Protein AF-X1PR83-F1 (afdb_monomer_lite)

Structure (mmCIF, N/CA/C/O backbone):
data_AF-X1PR83-F1
#
_entry.id   AF-X1PR83-F1
#
loop_
_atom_site.group_PDB
_atom_site.id
_atom_site.type_symbol
_atom_site.label_atom_id
_atom_site.label_alt_id
_atom_site.label_comp_id
_atom_site.label_asym_id
_atom_site.label_entity_id
_atom_site.label_seq_id
_atom_site.pdbx_PDB_ins_code
_atom_site.Cartn_x
_atom_site.Cartn_y
_atom_site.Cartn_z
_atom_site.occupancy
_atom_site.B_iso_or_equiv
_atom_site.auth_seq_id
_atom_site.auth_comp_id
_atom_site.auth_asym_id
_atom_site.auth_atom_id
_atom_site.pdbx_PDB_model_num
ATOM 1 N N . MET A 1 1 ? 74.166 50.723 19.588 1.00 38.19 1 MET A N 1
ATOM 2 C CA . MET A 1 1 ? 74.942 50.278 18.411 1.00 38.19 1 MET A CA 1
ATOM 3 C C . MET A 1 1 ? 74.673 48.787 18.227 1.00 38.19 1 MET A C 1
ATOM 5 O O . MET A 1 1 ? 74.973 48.036 19.139 1.00 38.19 1 MET A O 1
ATOM 9 N N . TRP A 1 2 ? 73.973 48.438 17.141 1.00 35.16 2 TRP A N 1
ATOM 10 C CA . TRP A 1 2 ? 73.648 47.111 16.575 1.00 35.16 2 TRP A CA 1
ATOM 11 C C . TRP A 1 2 ? 73.441 45.910 17.521 1.00 35.16 2 TRP A C 1
ATOM 13 O O . TRP A 1 2 ? 74.385 45.381 18.101 1.00 35.16 2 TRP A O 1
ATOM 23 N N . ARG A 1 3 ? 72.210 45.377 17.553 1.00 30.28 3 ARG A N 1
ATOM 24 C CA . ARG A 1 3 ? 71.947 43.978 17.928 1.00 30.28 3 ARG A CA 1
ATOM 25 C C . ARG A 1 3 ? 71.185 43.275 16.809 1.00 30.28 3 ARG A C 1
ATOM 27 O O . ARG A 1 3 ? 70.202 43.792 16.293 1.00 30.28 3 ARG A O 1
ATOM 34 N N . ARG A 1 4 ? 71.694 42.098 16.458 1.00 44.19 4 ARG A N 1
ATOM 35 C CA . ARG A 1 4 ? 71.172 41.116 15.506 1.00 44.19 4 ARG A CA 1
ATOM 36 C C . ARG A 1 4 ? 70.627 39.961 16.348 1.00 44.19 4 ARG A C 1
ATOM 38 O O . ARG A 1 4 ? 71.404 39.432 17.135 1.00 44.19 4 ARG A O 1
ATOM 45 N N . VAL A 1 5 ? 69.359 39.578 16.197 1.00 35.22 5 VAL A N 1
ATOM 46 C CA . VAL A 1 5 ? 68.797 38.288 16.660 1.00 35.22 5 VAL A CA 1
ATOM 47 C C . VAL A 1 5 ? 67.640 37.911 15.709 1.00 35.22 5 VAL A C 1
ATOM 49 O O . VAL A 1 5 ? 66.938 38.823 15.269 1.00 35.22 5 VAL A O 1
ATOM 52 N N . PRO A 1 6 ? 67.479 36.628 15.322 1.00 53.34 6 PRO A N 1
ATOM 53 C CA . PRO A 1 6 ? 66.611 36.194 14.226 1.00 53.34 6 PRO A CA 1
ATOM 54 C C . PRO A 1 6 ? 65.204 35.816 14.705 1.00 53.34 6 PRO A C 1
ATOM 56 O O . PRO A 1 6 ? 65.017 35.516 15.881 1.00 53.34 6 PRO A O 1
ATOM 59 N N . LEU A 1 7 ? 64.239 35.741 13.783 1.00 33.53 7 LEU A N 1
ATOM 60 C CA . LEU A 1 7 ? 62.962 35.068 14.020 1.00 33.53 7 LEU A CA 1
ATOM 61 C C . LEU A 1 7 ? 62.551 34.247 12.794 1.00 33.53 7 LEU A C 1
ATOM 63 O O . LEU A 1 7 ? 62.307 34.778 11.714 1.00 33.53 7 LEU A O 1
ATOM 67 N N . ILE A 1 8 ? 62.498 32.934 13.010 1.00 43.03 8 ILE A N 1
ATOM 68 C CA . ILE A 1 8 ? 61.664 31.996 12.265 1.00 43.03 8 ILE A CA 1
ATOM 69 C C . ILE A 1 8 ? 60.227 32.271 12.708 1.00 43.03 8 ILE A C 1
ATOM 71 O O . ILE A 1 8 ? 59.954 32.265 13.908 1.00 43.03 8 ILE A O 1
ATOM 75 N N . VAL A 1 9 ? 59.320 32.482 11.758 1.00 37.31 9 VAL A N 1
ATOM 76 C CA . VAL A 1 9 ? 57.875 32.462 12.004 1.00 37.31 9 VAL A CA 1
ATOM 77 C C . VAL A 1 9 ? 57.249 31.553 10.956 1.00 37.31 9 VAL A C 1
ATOM 79 O O . VAL A 1 9 ? 57.391 31.782 9.758 1.00 37.31 9 VAL A O 1
ATOM 82 N N . ASN A 1 10 ? 56.602 30.497 11.441 1.00 37.69 10 ASN A N 1
ATOM 83 C CA . ASN A 1 10 ? 55.656 29.681 10.696 1.00 37.69 10 ASN A CA 1
ATOM 84 C C . ASN A 1 10 ? 54.234 30.122 11.055 1.00 37.69 10 ASN A C 1
ATOM 86 O O . ASN A 1 10 ? 53.996 30.540 12.186 1.00 37.69 10 ASN A O 1
ATOM 90 N N . HIS A 1 11 ? 53.333 29.846 10.110 1.00 39.94 11 HIS A N 1
ATOM 91 C CA . HIS A 1 11 ? 51.869 29.907 10.161 1.00 39.94 11 HIS A CA 1
ATOM 92 C C . HIS A 1 11 ? 51.226 31.282 9.996 1.00 39.94 11 HIS A C 1
ATOM 94 O O . HIS A 1 11 ? 51.176 32.068 10.930 1.00 39.94 11 HIS A O 1
ATOM 100 N N . ASP A 1 12 ? 50.602 31.462 8.829 1.00 30.06 12 ASP A N 1
ATOM 101 C CA . ASP A 1 12 ? 49.308 32.126 8.750 1.00 30.06 12 ASP A CA 1
ATOM 102 C C . ASP A 1 12 ? 48.375 31.374 7.796 1.00 30.06 12 ASP A C 1
ATOM 104 O O . ASP A 1 12 ? 48.725 30.980 6.681 1.00 30.06 12 ASP A O 1
ATOM 108 N N . ILE A 1 13 ? 47.178 31.160 8.325 1.00 44.06 13 ILE A N 1
ATOM 109 C CA . ILE A 1 13 ? 45.959 30.679 7.693 1.00 44.06 13 ILE A CA 1
ATOM 110 C C . ILE A 1 13 ? 45.482 31.768 6.729 1.00 44.06 13 ILE A C 1
ATOM 112 O O . ILE A 1 13 ? 45.345 32.915 7.148 1.00 44.06 13 ILE A O 1
ATOM 116 N N . ASN A 1 14 ? 45.132 31.438 5.481 1.00 32.72 14 ASN A N 1
ATOM 117 C CA . ASN A 1 14 ? 44.102 32.234 4.818 1.00 32.72 14 ASN A CA 1
ATOM 118 C C . ASN A 1 14 ? 43.266 31.455 3.802 1.00 32.72 14 ASN A C 1
ATOM 120 O O . ASN A 1 14 ? 43.753 30.617 3.046 1.00 32.72 14 ASN A O 1
ATOM 124 N N . ALA A 1 15 ? 41.977 31.761 3.868 1.00 42.56 15 ALA A N 1
ATOM 125 C CA . ALA A 1 15 ? 40.867 31.163 3.163 1.00 42.56 15 ALA A CA 1
ATOM 126 C C . ALA A 1 15 ? 40.915 31.437 1.654 1.00 42.56 15 ALA A C 1
ATOM 128 O O . ALA A 1 15 ? 41.250 32.539 1.225 1.00 42.56 15 ALA A O 1
ATOM 129 N N . ASN A 1 16 ? 40.473 30.462 0.858 1.00 35.50 16 ASN A N 1
ATOM 130 C CA . ASN A 1 16 ? 40.147 30.674 -0.549 1.00 35.50 16 ASN A CA 1
ATOM 131 C C . ASN A 1 16 ? 38.618 30.690 -0.722 1.00 35.50 16 ASN A C 1
ATOM 133 O O . ASN A 1 16 ? 37.977 29.678 -0.427 1.00 35.50 16 ASN A O 1
ATOM 137 N N . PRO A 1 17 ? 38.012 31.782 -1.223 1.00 43.41 17 PRO A N 1
ATOM 138 C CA . PRO A 1 17 ? 36.644 31.755 -1.722 1.00 43.41 17 PRO A CA 1
ATOM 139 C C . PRO A 1 17 ? 36.605 31.030 -3.075 1.00 43.41 17 PRO A C 1
ATOM 141 O O . PRO A 1 17 ? 37.368 31.335 -3.994 1.00 43.41 17 PRO A O 1
ATOM 144 N N . CYS A 1 18 ? 35.711 30.049 -3.192 1.00 44.44 18 CYS A N 1
ATOM 145 C CA . CYS A 1 18 ? 35.494 29.278 -4.410 1.00 44.44 18 CYS A CA 1
ATOM 146 C C . CYS A 1 18 ? 34.821 30.166 -5.473 1.00 44.44 18 CYS A C 1
ATOM 148 O O . CYS A 1 18 ? 33.619 30.416 -5.434 1.00 44.44 18 CYS A O 1
ATOM 150 N N . SER A 1 19 ? 35.626 30.683 -6.400 1.00 37.75 19 SER A N 1
ATOM 151 C CA . SER A 1 19 ? 35.179 31.357 -7.618 1.00 37.75 19 SER A CA 1
ATOM 152 C C . SER A 1 19 ? 34.897 30.300 -8.689 1.00 37.75 19 SER A C 1
ATOM 154 O O . SER A 1 19 ? 35.817 29.637 -9.169 1.00 37.75 19 SER A O 1
ATOM 156 N N . LEU A 1 20 ? 33.624 30.131 -9.058 1.00 52.72 20 LEU A N 1
ATOM 157 C CA . LEU A 1 20 ? 33.205 29.355 -10.227 1.00 52.72 20 LEU A CA 1
ATOM 158 C C . LEU A 1 20 ? 33.580 30.124 -11.504 1.00 52.72 20 LEU A C 1
ATOM 160 O O . LEU A 1 20 ? 32.755 30.812 -12.102 1.00 52.72 20 LEU A O 1
ATOM 164 N N . ALA A 1 21 ? 34.843 30.024 -11.914 1.00 46.50 21 ALA A N 1
ATOM 165 C CA . ALA A 1 21 ? 35.301 30.493 -13.215 1.00 46.50 21 ALA A CA 1
ATOM 166 C C . ALA A 1 21 ? 35.268 29.329 -14.216 1.00 46.50 21 ALA A C 1
ATOM 168 O O . ALA A 1 21 ? 35.987 28.342 -14.066 1.00 46.50 21 ALA A O 1
ATOM 169 N N . LEU A 1 22 ? 34.431 29.447 -15.249 1.00 51.50 22 LEU A N 1
ATOM 170 C CA . LEU A 1 22 ? 34.450 28.553 -16.408 1.00 51.50 22 LEU A CA 1
ATOM 171 C C . LEU A 1 22 ? 35.768 28.780 -17.174 1.00 51.50 22 LEU A C 1
ATOM 173 O O . LEU A 1 22 ? 36.026 29.919 -17.576 1.00 51.50 22 LEU A O 1
ATOM 177 N N . PRO A 1 23 ? 36.618 27.758 -17.397 1.00 51.00 23 PRO A N 1
ATOM 178 C CA . PRO A 1 23 ? 37.846 27.960 -18.147 1.00 51.00 23 PRO A CA 1
ATOM 179 C C . PRO A 1 23 ? 37.510 28.170 -19.625 1.00 51.00 23 PRO A C 1
ATOM 181 O O . PRO A 1 23 ? 36.937 27.302 -20.285 1.00 51.00 23 PRO A O 1
ATOM 184 N N . SER A 1 24 ? 37.881 29.339 -20.147 1.00 51.78 24 SER A N 1
ATOM 185 C CA . SER A 1 24 ? 37.883 29.608 -21.583 1.00 51.78 24 SER A CA 1
ATOM 186 C C . SER A 1 24 ? 38.890 28.668 -22.251 1.00 51.78 24 SER A C 1
ATOM 188 O O . SER A 1 24 ? 40.087 28.720 -21.965 1.00 51.78 24 SER A O 1
ATOM 190 N N . ALA A 1 25 ? 38.399 27.756 -23.089 1.00 58.62 25 ALA A N 1
ATOM 191 C CA . ALA A 1 25 ? 39.207 26.739 -23.749 1.00 58.62 25 ALA A CA 1
ATOM 192 C C . ALA A 1 25 ? 40.013 27.348 -24.911 1.00 58.62 25 ALA A C 1
ATOM 194 O O . ALA A 1 25 ? 39.590 27.309 -26.065 1.00 58.62 25 ALA A O 1
ATOM 195 N N . SER A 1 26 ? 41.199 27.891 -24.627 1.00 61.47 26 SER A N 1
ATOM 196 C CA . SER A 1 26 ? 42.222 28.088 -25.656 1.00 61.47 26 SER A CA 1
ATOM 197 C C . SER A 1 26 ? 42.838 26.726 -25.989 1.00 61.47 26 SER A C 1
ATOM 199 O O . SER A 1 26 ? 43.608 26.170 -25.207 1.00 61.47 26 SER A O 1
ATOM 201 N N . SER A 1 27 ? 42.450 26.149 -27.125 1.00 59.03 27 SER A N 1
ATOM 202 C CA . SER A 1 27 ? 43.018 24.893 -27.618 1.00 59.03 27 SER A CA 1
ATOM 203 C C . SER A 1 27 ? 44.411 25.158 -28.195 1.00 59.03 27 SER A C 1
ATOM 205 O O . SER A 1 27 ? 44.519 25.635 -29.319 1.00 59.03 27 SER A O 1
ATOM 207 N N . GLU A 1 28 ? 45.469 24.863 -27.438 1.00 68.00 28 GLU A N 1
ATOM 208 C CA . GLU A 1 28 ? 46.846 24.798 -27.946 1.00 68.00 28 GLU A CA 1
ATOM 209 C C . GLU A 1 28 ? 47.052 23.434 -28.638 1.00 68.00 28 GLU A C 1
ATOM 211 O O . GLU A 1 28 ? 47.143 22.421 -27.946 1.00 68.00 28 GLU A O 1
ATOM 216 N N . PRO A 1 29 ? 47.097 23.360 -29.984 1.00 65.75 29 PRO A N 1
ATOM 217 C CA . PRO A 1 29 ? 47.147 22.085 -30.712 1.00 65.75 29 PRO A CA 1
ATOM 218 C C . PRO A 1 29 ? 48.488 21.347 -30.561 1.00 65.75 29 PRO A C 1
ATOM 220 O O . PRO A 1 29 ? 48.548 20.141 -30.765 1.00 65.75 29 PRO A O 1
ATOM 223 N N . GLU A 1 30 ? 49.546 22.070 -30.187 1.00 75.56 30 GLU A N 1
ATOM 224 C CA . GLU A 1 30 ? 50.907 21.555 -29.971 1.00 75.56 30 GLU A CA 1
ATOM 225 C C . GLU A 1 30 ? 51.073 20.894 -28.587 1.00 75.56 30 GLU A C 1
ATOM 227 O O . GLU A 1 30 ? 52.087 20.253 -28.310 1.00 75.56 30 GLU A O 1
ATOM 232 N N . LYS A 1 31 ? 50.103 21.086 -27.682 1.00 78.62 31 LYS A N 1
ATOM 233 C CA . LYS A 1 31 ? 50.178 20.637 -26.292 1.00 78.62 31 LYS A CA 1
ATOM 234 C C . LYS A 1 31 ? 49.240 19.459 -26.080 1.00 78.62 31 LYS A C 1
ATOM 236 O O . LYS A 1 31 ? 48.020 19.616 -26.036 1.00 78.62 31 LYS A O 1
ATOM 241 N N . GLU A 1 32 ? 49.822 18.275 -25.920 1.00 77.56 32 GLU A N 1
ATOM 242 C CA . GLU A 1 32 ? 49.071 17.068 -25.592 1.00 77.56 32 GLU A CA 1
ATOM 243 C C . GLU A 1 32 ? 48.301 17.278 -24.281 1.00 77.56 32 GLU A C 1
ATOM 245 O O . GLU A 1 32 ? 48.847 17.705 -23.258 1.00 77.56 32 GLU A O 1
ATOM 250 N N . ARG A 1 33 ? 46.988 17.051 -24.336 1.00 79.25 33 ARG A N 1
ATOM 251 C CA . ARG A 1 33 ? 46.117 17.193 -23.172 1.00 79.25 33 ARG A CA 1
ATOM 252 C C . ARG A 1 33 ? 46.345 16.000 -22.258 1.00 79.25 33 ARG A C 1
ATOM 254 O O . ARG A 1 33 ? 46.476 14.874 -22.727 1.00 79.25 33 ARG A O 1
ATOM 261 N N . THR A 1 34 ? 46.324 16.239 -20.951 1.00 79.12 34 THR A N 1
ATOM 262 C CA . THR A 1 34 ? 46.279 15.140 -19.987 1.00 79.12 34 THR A CA 1
ATOM 263 C C . THR A 1 34 ? 45.040 14.286 -20.262 1.00 79.12 34 THR A C 1
ATOM 265 O O . THR A 1 34 ? 43.962 14.865 -20.471 1.00 79.12 34 THR A O 1
ATOM 268 N N . PRO A 1 35 ? 45.166 12.947 -20.272 1.00 83.88 35 PRO A N 1
ATOM 269 C CA . PRO A 1 35 ? 44.016 12.073 -20.437 1.00 83.88 35 PRO A CA 1
ATOM 270 C C . PRO A 1 35 ? 42.965 12.375 -19.356 1.00 83.88 35 PRO A C 1
ATOM 272 O O . PRO A 1 35 ? 43.319 12.854 -18.270 1.00 83.88 35 PRO A O 1
ATOM 275 N N . PRO A 1 36 ? 41.671 12.148 -19.647 1.00 83.94 36 PRO A N 1
ATOM 276 C CA . PRO A 1 36 ? 40.646 12.215 -18.616 1.00 83.94 36 PRO A CA 1
ATOM 277 C C . PRO A 1 36 ? 41.008 11.260 -17.475 1.00 83.94 36 PRO A C 1
ATOM 279 O O . PRO A 1 36 ? 41.695 10.261 -17.688 1.00 83.94 36 PRO A O 1
ATOM 282 N N . ALA A 1 37 ? 40.558 11.590 -16.266 1.00 83.31 37 ALA A N 1
ATOM 283 C CA . ALA A 1 37 ? 40.728 10.705 -15.123 1.00 83.31 37 ALA A CA 1
ATOM 284 C C . ALA A 1 37 ? 40.105 9.328 -15.408 1.00 83.31 37 ALA A C 1
ATOM 286 O O . ALA A 1 37 ? 39.157 9.221 -16.194 1.00 83.31 37 ALA A O 1
ATOM 287 N N . ASP A 1 38 ? 40.637 8.298 -14.750 1.00 84.38 38 ASP A N 1
ATOM 288 C CA . ASP A 1 38 ? 40.097 6.945 -14.835 1.00 84.38 38 ASP A CA 1
ATOM 289 C C . ASP A 1 38 ? 38.599 6.927 -14.499 1.00 84.38 38 ASP A C 1
ATOM 291 O O . ASP A 1 38 ? 38.094 7.754 -13.731 1.00 84.38 38 ASP A O 1
ATOM 295 N N . ALA A 1 39 ? 37.881 5.979 -15.105 1.00 88.31 39 ALA A N 1
ATOM 296 C CA . ALA A 1 39 ? 36.444 5.843 -14.919 1.00 88.31 39 ALA A CA 1
ATOM 297 C C . ALA A 1 39 ? 36.097 5.748 -13.426 1.00 88.31 39 ALA A C 1
ATOM 299 O O . ALA A 1 39 ? 36.695 4.969 -12.683 1.00 88.31 39 ALA A O 1
ATOM 300 N N . THR A 1 40 ? 35.114 6.536 -12.989 1.00 85.56 40 THR A N 1
ATOM 301 C CA . THR A 1 40 ? 34.628 6.487 -11.610 1.00 85.56 40 THR A CA 1
ATOM 302 C C . THR A 1 40 ? 34.108 5.077 -11.313 1.00 85.56 40 THR A C 1
ATOM 304 O O . THR A 1 40 ? 33.234 4.606 -12.047 1.00 85.56 40 THR A O 1
ATOM 307 N N . PRO A 1 41 ? 34.620 4.388 -10.275 1.00 85.56 41 PRO A N 1
ATOM 308 C CA . PRO A 1 41 ? 34.115 3.074 -9.909 1.00 85.56 41 PRO A CA 1
ATOM 309 C C . PRO A 1 41 ? 32.656 3.216 -9.471 1.00 85.56 41 PRO A C 1
ATOM 311 O O . PRO A 1 41 ? 32.347 3.916 -8.508 1.00 85.56 41 PRO A O 1
ATOM 314 N N . LEU A 1 42 ? 31.761 2.589 -10.230 1.00 83.06 42 LEU A N 1
ATOM 315 C CA . LEU A 1 42 ? 30.338 2.516 -9.928 1.00 83.06 42 LEU A CA 1
ATOM 316 C C . LEU A 1 42 ? 30.089 1.271 -9.083 1.00 83.06 42 LEU A C 1
ATOM 318 O O . LEU A 1 42 ? 30.358 0.158 -9.534 1.00 83.06 42 LEU A O 1
ATOM 322 N N . ASP A 1 43 ? 29.567 1.470 -7.877 1.00 83.19 43 ASP A N 1
ATOM 323 C CA . ASP A 1 43 ? 29.033 0.394 -7.051 1.00 83.19 43 ASP A CA 1
ATOM 324 C C . ASP A 1 43 ? 27.520 0.334 -7.271 1.00 83.19 43 ASP A C 1
ATOM 326 O O . ASP A 1 43 ? 26.778 1.232 -6.863 1.00 83.19 43 ASP A O 1
ATOM 330 N N . PHE A 1 44 ? 27.070 -0.679 -8.011 1.00 82.00 44 PHE A N 1
ATOM 331 C CA . PHE A 1 44 ? 25.649 -0.922 -8.211 1.00 82.00 44 PHE A CA 1
ATOM 332 C C . PHE A 1 44 ? 25.173 -1.948 -7.182 1.00 82.00 44 PHE A C 1
ATOM 334 O O . PHE A 1 44 ? 25.841 -2.967 -6.996 1.00 82.00 44 PHE A O 1
ATOM 341 N N . PRO A 1 45 ? 24.002 -1.746 -6.557 1.00 80.06 45 PRO A N 1
ATOM 342 C CA . PRO A 1 45 ? 23.418 -2.763 -5.697 1.00 80.06 45 PRO A CA 1
ATOM 343 C C . PRO A 1 45 ? 23.267 -4.084 -6.463 1.00 80.06 45 PRO A C 1
ATOM 345 O O . PRO A 1 45 ? 22.721 -4.129 -7.568 1.00 80.06 45 PRO A O 1
ATOM 348 N N . ALA A 1 46 ? 23.769 -5.166 -5.867 1.00 76.81 46 ALA A N 1
ATOM 349 C CA . ALA A 1 46 ? 23.659 -6.508 -6.419 1.00 76.81 46 ALA A CA 1
ATOM 350 C C . ALA A 1 46 ? 22.211 -7.003 -6.292 1.00 76.81 46 ALA A C 1
ATOM 352 O O . ALA A 1 46 ? 21.822 -7.593 -5.284 1.00 76.81 46 ALA A O 1
ATOM 353 N N . TYR A 1 47 ? 21.397 -6.753 -7.316 1.00 67.25 47 TYR A N 1
ATOM 354 C CA . TYR A 1 47 ? 20.065 -7.338 -7.404 1.00 67.25 47 TYR A CA 1
ATOM 355 C C . TYR A 1 47 ? 20.179 -8.813 -7.784 1.00 67.25 47 TYR A C 1
ATOM 357 O O . TYR A 1 47 ? 20.633 -9.158 -8.875 1.00 67.25 47 TYR A O 1
ATOM 365 N N . THR A 1 48 ? 19.741 -9.692 -6.887 1.00 71.38 48 THR A N 1
ATOM 366 C CA . THR A 1 48 ? 19.468 -11.092 -7.220 1.00 71.38 48 THR A CA 1
ATOM 367 C C . THR A 1 48 ? 18.136 -11.127 -7.953 1.00 71.38 48 THR A C 1
ATOM 369 O O . THR A 1 48 ? 17.069 -11.128 -7.344 1.00 71.38 48 THR A O 1
ATOM 372 N N . LEU A 1 49 ? 18.196 -11.068 -9.280 1.00 67.69 49 LEU A N 1
ATOM 373 C CA . LEU A 1 49 ? 17.020 -11.320 -10.099 1.00 67.69 49 LEU A CA 1
ATOM 374 C C . LEU A 1 49 ? 16.713 -12.825 -10.039 1.00 67.69 49 LEU A C 1
ATOM 376 O O . LEU A 1 49 ? 17.653 -13.623 -10.105 1.00 67.69 49 LEU A O 1
ATOM 380 N N . PRO A 1 50 ? 15.440 -13.231 -9.891 1.00 70.12 50 PRO A N 1
ATOM 381 C CA . PRO A 1 50 ? 15.056 -14.627 -10.058 1.00 70.12 50 PRO A CA 1
ATOM 382 C C . PRO A 1 50 ? 15.538 -15.142 -11.417 1.00 70.12 50 PRO A C 1
ATOM 384 O O . PRO A 1 50 ? 15.489 -14.401 -12.402 1.00 70.12 50 PRO A O 1
ATOM 387 N N . ASP A 1 51 ? 16.001 -16.394 -11.462 1.00 62.50 51 ASP A N 1
ATOM 388 C CA . ASP A 1 51 ? 16.411 -17.043 -12.710 1.00 62.50 51 ASP A CA 1
ATOM 389 C C . ASP A 1 51 ? 15.249 -16.969 -13.706 1.00 62.50 51 ASP A C 1
ATOM 391 O O . ASP A 1 51 ? 14.154 -17.477 -13.446 1.00 62.50 51 ASP A O 1
ATOM 395 N N . ALA A 1 52 ? 15.474 -16.298 -14.835 1.00 60.06 52 ALA A N 1
ATOM 396 C CA . ALA A 1 52 ? 14.503 -16.285 -15.914 1.00 60.06 52 ALA A CA 1
ATOM 397 C C . ALA A 1 52 ? 14.379 -17.719 -16.443 1.00 60.06 52 ALA A C 1
ATOM 399 O O . ALA A 1 52 ? 15.357 -18.297 -16.924 1.00 60.06 52 ALA A O 1
ATOM 400 N N . VAL A 1 53 ? 13.186 -18.306 -16.324 1.00 62.66 53 VAL A N 1
ATOM 401 C CA . VAL A 1 53 ? 12.895 -19.640 -16.860 1.00 62.66 53 VAL A CA 1
ATOM 402 C C . VAL A 1 53 ? 13.170 -19.616 -18.372 1.00 62.66 53 VAL A C 1
ATOM 404 O O . VAL A 1 53 ? 12.730 -18.681 -19.047 1.00 62.66 53 VAL A O 1
ATOM 407 N N . PRO A 1 54 ? 13.905 -20.596 -18.930 1.00 55.88 54 PRO A N 1
ATOM 408 C CA . PRO A 1 54 ? 14.471 -20.495 -20.276 1.00 55.88 54 PRO A CA 1
ATOM 409 C C . PRO A 1 54 ? 13.467 -20.680 -21.435 1.00 55.88 54 PRO A C 1
ATOM 411 O O . PRO A 1 54 ? 13.888 -21.102 -22.504 1.00 55.88 54 PRO A O 1
ATOM 414 N N . ASP A 1 55 ? 12.181 -20.346 -21.268 1.00 58.66 55 ASP A N 1
ATOM 415 C CA . ASP A 1 55 ? 11.158 -20.545 -22.317 1.00 58.66 55 ASP A CA 1
ATOM 416 C C . ASP A 1 55 ? 10.015 -19.497 -22.372 1.00 58.66 55 ASP A C 1
ATOM 418 O O . ASP A 1 55 ? 9.070 -19.663 -23.140 1.00 58.66 55 ASP A O 1
ATOM 422 N N . ASP A 1 56 ? 10.037 -18.412 -21.586 1.00 56.97 56 ASP A N 1
ATOM 423 C CA . ASP A 1 56 ? 8.746 -17.829 -21.163 1.00 56.97 56 ASP A CA 1
ATOM 424 C C . ASP A 1 56 ? 8.100 -16.696 -21.984 1.00 56.97 56 ASP A C 1
ATOM 426 O O . ASP A 1 56 ? 6.932 -16.401 -21.742 1.00 56.97 56 ASP A O 1
ATOM 430 N N . SER A 1 57 ? 8.704 -16.129 -23.035 1.00 62.38 57 SER A N 1
ATOM 431 C CA . SER A 1 57 ? 7.886 -15.319 -23.962 1.00 62.38 57 SER A CA 1
ATOM 432 C C . SER A 1 57 ? 8.398 -15.251 -25.396 1.00 62.38 57 SER A C 1
ATOM 434 O O . SER A 1 57 ? 8.961 -14.257 -25.846 1.00 62.38 57 SER A O 1
ATOM 436 N N . ASP A 1 58 ? 8.031 -16.260 -26.186 1.00 57.25 58 ASP A N 1
ATOM 437 C CA . ASP A 1 58 ? 8.046 -16.201 -27.659 1.00 57.25 58 ASP A CA 1
ATOM 438 C C . ASP A 1 58 ? 7.113 -15.106 -28.240 1.00 57.25 58 ASP A C 1
ATOM 440 O O . ASP A 1 58 ? 7.029 -14.919 -29.457 1.00 57.25 58 ASP A O 1
ATOM 444 N N . SER A 1 59 ? 6.382 -14.361 -27.401 1.00 63.53 59 SER A N 1
ATOM 445 C CA . SER A 1 59 ? 5.509 -13.276 -27.849 1.00 63.53 59 SER A CA 1
ATOM 446 C C . SER A 1 59 ? 6.317 -12.047 -28.249 1.00 63.53 59 SER A C 1
ATOM 448 O O . SER A 1 59 ? 7.039 -11.460 -27.441 1.00 63.53 59 SER A O 1
ATOM 450 N N . THR A 1 60 ? 6.131 -11.582 -29.481 1.00 75.81 60 THR A N 1
ATOM 451 C CA . THR A 1 60 ? 6.733 -10.321 -29.911 1.00 75.81 60 THR A CA 1
ATOM 452 C C . THR A 1 60 ? 6.109 -9.142 -29.151 1.00 75.81 60 THR A C 1
ATOM 454 O O . THR A 1 60 ? 4.955 -9.196 -28.722 1.00 75.81 60 THR A O 1
ATOM 457 N N . LEU A 1 61 ? 6.814 -8.006 -29.052 1.00 80.31 61 LEU A N 1
ATOM 458 C CA . LEU A 1 61 ? 6.252 -6.762 -28.483 1.00 80.31 61 LEU A CA 1
ATOM 459 C C . LEU A 1 61 ? 4.919 -6.350 -29.138 1.00 80.31 61 LEU A C 1
ATOM 461 O O . LEU A 1 61 ? 4.081 -5.695 -28.519 1.00 80.31 61 LEU A O 1
ATOM 465 N N . ARG A 1 62 ? 4.717 -6.733 -30.403 1.00 82.56 62 ARG A N 1
ATOM 466 C CA . ARG A 1 62 ? 3.488 -6.466 -31.151 1.00 82.56 62 ARG A CA 1
ATOM 467 C C . ARG A 1 62 ? 2.325 -7.317 -30.644 1.00 82.56 62 ARG A C 1
ATOM 469 O O . ARG A 1 62 ? 1.216 -6.803 -30.524 1.00 82.56 62 ARG A O 1
ATOM 476 N N . ASP A 1 63 ? 2.592 -8.570 -30.295 1.00 82.69 63 ASP A N 1
ATOM 477 C CA . ASP A 1 63 ? 1.607 -9.480 -29.708 1.00 82.69 63 ASP A CA 1
ATOM 478 C C . ASP A 1 63 ? 1.223 -9.025 -28.299 1.00 82.69 63 ASP A C 1
ATOM 480 O O . ASP A 1 63 ? 0.037 -8.987 -27.976 1.00 82.69 63 ASP A O 1
ATOM 484 N N . LEU A 1 64 ? 2.194 -8.557 -27.505 1.00 84.75 64 LEU A N 1
ATOM 485 C CA . LEU A 1 64 ? 1.936 -7.929 -26.205 1.00 84.75 64 LEU A CA 1
ATOM 486 C C . LEU A 1 64 ? 1.041 -6.695 -26.328 1.00 84.75 64 LEU A C 1
ATOM 488 O O . LEU A 1 64 ? 0.063 -6.558 -25.593 1.00 84.75 64 LEU A O 1
ATOM 492 N N . PHE A 1 65 ? 1.325 -5.815 -27.291 1.00 87.00 65 PHE A N 1
ATOM 493 C CA . PHE A 1 65 ? 0.490 -4.644 -27.549 1.00 87.00 65 PHE A CA 1
ATOM 494 C C . PHE A 1 65 ? -0.951 -5.038 -27.904 1.00 87.00 65 PHE A C 1
ATOM 496 O O . PHE A 1 65 ? -1.897 -4.467 -27.362 1.00 87.00 65 PHE A O 1
ATOM 503 N N . ILE A 1 66 ? -1.132 -6.035 -28.776 1.00 87.88 66 ILE A N 1
ATOM 504 C CA . ILE A 1 66 ? -2.461 -6.541 -29.151 1.00 87.88 66 ILE A CA 1
ATOM 505 C C . ILE A 1 66 ? -3.174 -7.138 -27.934 1.00 87.88 66 ILE A C 1
ATOM 507 O O . ILE A 1 66 ? -4.361 -6.880 -27.723 1.00 87.88 66 ILE A O 1
ATOM 511 N N . GLN A 1 67 ? -2.463 -7.907 -27.111 1.00 85.19 67 GLN A N 1
ATOM 512 C CA . GLN A 1 67 ? -3.020 -8.509 -25.907 1.00 85.19 67 GLN A CA 1
ATOM 513 C C . GLN A 1 67 ? -3.467 -7.455 -24.893 1.00 85.19 67 GLN A C 1
ATOM 515 O O . GLN A 1 67 ? -4.602 -7.538 -24.422 1.00 85.19 67 GLN A O 1
ATOM 520 N N . LEU A 1 68 ? -2.650 -6.437 -24.615 1.00 86.94 68 LEU A N 1
ATOM 521 C CA . LEU A 1 68 ? -3.015 -5.339 -23.716 1.00 86.94 68 LEU A CA 1
ATOM 522 C C . LEU A 1 68 ? -4.181 -4.514 -24.274 1.00 86.94 68 LEU A C 1
ATOM 524 O O . LEU A 1 68 ? -5.142 -4.246 -23.557 1.00 86.94 68 LEU A O 1
ATOM 528 N N . ALA A 1 69 ? -4.162 -4.189 -25.569 1.00 89.25 69 ALA A N 1
ATOM 529 C CA . ALA A 1 69 ? -5.247 -3.459 -26.230 1.00 89.25 69 ALA A CA 1
ATOM 530 C C . ALA A 1 69 ? -6.574 -4.245 -26.273 1.00 89.25 69 ALA A C 1
ATOM 532 O O . ALA A 1 69 ? -7.647 -3.656 -26.430 1.00 89.25 69 ALA A O 1
ATOM 533 N N . SER A 1 70 ? -6.520 -5.576 -26.146 1.00 89.56 70 SER A N 1
ATOM 534 C CA . SER A 1 70 ? -7.713 -6.427 -26.101 1.00 89.56 70 SER A CA 1
ATOM 535 C C . SER A 1 70 ? -8.443 -6.397 -24.752 1.00 89.56 70 SER A C 1
ATOM 537 O O . SER A 1 70 ? -9.617 -6.762 -24.705 1.00 89.56 70 SER A O 1
ATOM 539 N N . ILE A 1 71 ? -7.791 -5.938 -23.677 1.00 89.31 71 ILE A N 1
ATOM 540 C CA . ILE A 1 71 ? -8.385 -5.837 -22.339 1.00 89.31 71 ILE A CA 1
ATOM 541 C C . ILE A 1 71 ? -9.210 -4.546 -22.274 1.00 89.31 71 ILE A C 1
ATOM 543 O O . ILE A 1 71 ? -8.668 -3.454 -22.118 1.00 89.31 71 ILE A O 1
ATOM 547 N N . LYS A 1 72 ? -10.536 -4.652 -22.408 1.00 92.75 72 LYS A N 1
ATOM 548 C CA . LYS A 1 72 ? -11.452 -3.494 -22.344 1.00 92.75 72 LYS A CA 1
ATOM 549 C C . LYS A 1 72 ? -12.193 -3.410 -21.016 1.00 92.75 72 LYS A C 1
ATOM 551 O O . LYS A 1 72 ? -12.683 -2.346 -20.644 1.00 92.75 72 LYS A O 1
ATOM 556 N N . ARG A 1 73 ? -12.319 -4.539 -20.323 1.00 92.50 73 ARG A N 1
ATOM 557 C CA . ARG A 1 73 ? -13.000 -4.684 -19.036 1.00 92.50 73 ARG A CA 1
ATOM 558 C C . ARG A 1 73 ? -12.153 -5.561 -18.112 1.00 92.50 73 ARG A C 1
ATOM 560 O O . ARG A 1 73 ? -11.438 -6.429 -18.608 1.00 92.50 73 ARG A O 1
ATOM 567 N N . PRO A 1 74 ? -12.306 -5.437 -16.782 1.00 85.75 74 PRO A N 1
ATOM 568 C CA . PRO A 1 74 ? -11.597 -6.295 -15.829 1.00 85.75 74 PRO A CA 1
ATOM 569 C C . PRO A 1 74 ? -11.818 -7.798 -16.065 1.00 85.75 74 PRO A C 1
ATOM 571 O O . PRO A 1 74 ? -10.923 -8.598 -15.840 1.00 85.75 74 PRO A O 1
ATOM 574 N N . GLN A 1 75 ? -12.993 -8.177 -16.576 1.00 89.06 75 GLN A N 1
ATOM 575 C CA . GLN A 1 75 ? -13.356 -9.571 -16.866 1.00 89.06 75 GLN A CA 1
ATOM 576 C C . GLN A 1 75 ? -12.595 -10.172 -18.057 1.00 89.06 75 GLN A C 1
ATOM 578 O O . GLN A 1 75 ? -12.602 -11.385 -18.236 1.00 89.06 75 GLN A O 1
ATOM 583 N N . ASP A 1 76 ? -11.971 -9.336 -18.893 1.00 87.44 76 ASP A N 1
ATOM 584 C CA . ASP A 1 76 ? -11.195 -9.801 -20.044 1.00 87.44 76 ASP A CA 1
ATOM 585 C C . ASP A 1 76 ? -9.785 -10.284 -19.618 1.00 87.44 76 ASP A C 1
ATOM 587 O O . ASP A 1 76 ? -9.054 -10.856 -20.433 1.00 87.44 76 ASP A O 1
ATOM 591 N N . ILE A 1 77 ? -9.404 -10.064 -18.349 1.00 86.00 77 ILE A N 1
ATOM 592 C CA . ILE A 1 77 ? -8.149 -10.510 -17.735 1.00 86.00 77 ILE A CA 1
ATOM 593 C C . ILE A 1 77 ? -8.298 -11.979 -17.323 1.00 86.00 77 ILE A C 1
ATOM 595 O O . ILE A 1 77 ? -9.162 -12.327 -16.523 1.00 86.00 77 ILE A O 1
ATOM 599 N N . SER A 1 78 ? -7.443 -12.843 -17.865 1.00 84.19 78 SER A N 1
ATOM 600 C CA . SER A 1 78 ? -7.407 -14.274 -17.556 1.00 84.19 78 SER A CA 1
ATOM 601 C C . SER A 1 78 ? -5.992 -14.707 -17.191 1.00 84.19 78 SER A C 1
ATOM 603 O O . SER A 1 78 ? -5.023 -14.073 -17.609 1.00 84.19 78 SER A O 1
ATOM 605 N N . ILE A 1 79 ? -5.870 -15.813 -16.451 1.00 81.56 79 ILE A N 1
ATOM 606 C CA . ILE A 1 79 ? -4.570 -16.306 -15.971 1.00 81.56 79 ILE A CA 1
ATOM 607 C C . ILE A 1 79 ? -3.608 -16.591 -17.135 1.00 81.56 79 ILE A C 1
ATOM 609 O O . ILE A 1 79 ? -2.423 -16.278 -17.068 1.00 81.56 79 ILE A O 1
ATOM 613 N N . ASP A 1 80 ? -4.132 -17.093 -18.254 1.00 79.44 80 ASP A N 1
ATOM 614 C CA . ASP A 1 80 ? -3.332 -17.374 -19.448 1.00 79.44 80 ASP A CA 1
ATOM 615 C C . ASP A 1 80 ? -2.708 -16.127 -20.088 1.00 79.44 80 ASP A C 1
ATOM 617 O O . ASP A 1 80 ? -1.690 -16.244 -20.765 1.00 79.44 80 ASP A O 1
ATOM 621 N N . ARG A 1 81 ? -3.266 -14.930 -19.853 1.00 78.69 81 ARG A N 1
ATOM 622 C CA . ARG A 1 81 ? -2.682 -13.665 -20.334 1.00 78.69 81 ARG A CA 1
ATOM 623 C C . ARG A 1 81 ? -1.482 -13.206 -19.508 1.00 78.69 81 ARG A C 1
ATOM 625 O O . ARG A 1 81 ? -0.746 -12.344 -19.969 1.00 78.69 81 ARG A O 1
ATOM 632 N N . PHE A 1 82 ? -1.282 -13.742 -18.306 1.00 78.19 82 PHE A N 1
ATOM 633 C CA . PHE A 1 82 ? -0.115 -13.406 -17.485 1.00 78.19 82 PHE A CA 1
ATOM 634 C C . PHE A 1 82 ? 1.143 -14.140 -17.942 1.00 78.19 82 PHE A C 1
ATOM 636 O O . PHE A 1 82 ? 2.234 -13.599 -17.793 1.00 78.19 82 PHE A O 1
ATOM 643 N N . LYS A 1 83 ? 0.985 -15.309 -18.580 1.00 77.50 83 LYS A N 1
ATOM 644 C CA . LYS A 1 83 ? 2.097 -16.089 -19.141 1.00 77.50 83 LYS A CA 1
ATOM 645 C C . LYS A 1 83 ? 2.891 -15.277 -20.158 1.00 77.50 83 LYS A C 1
ATOM 647 O O . LYS A 1 83 ? 4.094 -15.154 -20.025 1.00 77.50 83 LYS A O 1
ATOM 652 N N . SER A 1 84 ? 2.213 -14.633 -21.109 1.00 76.06 84 SER A N 1
ATOM 653 C CA . SER A 1 84 ? 2.879 -13.778 -22.101 1.00 76.06 84 SER A CA 1
ATOM 654 C C . SER A 1 84 ? 3.549 -12.546 -21.493 1.00 76.06 84 SER A C 1
ATOM 656 O O . SER A 1 84 ? 4.500 -12.023 -22.061 1.00 76.06 84 SER A O 1
ATOM 658 N N . LEU A 1 85 ? 3.072 -12.078 -20.338 1.00 76.31 85 LEU A N 1
ATOM 659 C CA . LEU A 1 85 ? 3.669 -10.963 -19.605 1.00 76.31 85 LEU A CA 1
ATOM 660 C C . LEU A 1 85 ? 4.816 -11.401 -18.680 1.00 76.31 85 LEU A C 1
ATOM 662 O O . LEU A 1 85 ? 5.354 -10.553 -17.970 1.00 76.31 85 LEU A O 1
ATOM 666 N N . ASN A 1 86 ? 5.183 -12.688 -18.669 1.00 76.88 86 ASN A N 1
ATOM 667 C CA . ASN A 1 86 ? 6.139 -13.275 -17.727 1.00 76.88 86 ASN A CA 1
ATOM 668 C C . ASN A 1 86 ? 5.772 -12.976 -16.264 1.00 76.88 86 ASN A C 1
ATOM 670 O O . ASN A 1 86 ? 6.637 -12.725 -15.426 1.00 76.88 86 ASN A O 1
ATOM 674 N N . LEU A 1 87 ? 4.470 -12.955 -15.961 1.00 77.06 87 LEU A N 1
ATOM 675 C CA . LEU A 1 87 ? 3.952 -12.683 -14.625 1.00 77.06 87 LEU A CA 1
ATOM 676 C C . LEU A 1 87 ? 3.533 -13.987 -13.947 1.00 77.06 87 LEU A C 1
ATOM 678 O O . LEU A 1 87 ? 2.723 -14.751 -14.476 1.00 77.06 87 LEU A O 1
ATOM 682 N N . HIS A 1 88 ? 4.048 -14.200 -12.739 1.00 78.38 88 HIS A N 1
ATOM 683 C CA . HIS A 1 88 ? 3.562 -15.231 -11.832 1.00 78.38 88 HIS A CA 1
ATOM 684 C C . HIS A 1 88 ? 2.422 -14.667 -10.982 1.00 78.38 88 HIS A C 1
ATOM 686 O O . HIS A 1 88 ? 2.523 -13.550 -10.473 1.00 78.38 88 HIS A O 1
ATOM 692 N N . VAL A 1 89 ? 1.330 -15.420 -10.847 1.00 82.19 89 VAL A N 1
ATOM 693 C CA . VAL A 1 89 ? 0.182 -15.022 -10.024 1.00 82.19 89 VAL A CA 1
ATOM 694 C C . VAL A 1 89 ? 0.011 -16.029 -8.904 1.00 82.19 89 VAL A C 1
ATOM 696 O O . VAL A 1 89 ? -0.475 -17.138 -9.128 1.00 82.19 89 VAL A O 1
ATOM 699 N N . ASP A 1 90 ? 0.358 -15.601 -7.697 1.00 83.44 90 ASP A N 1
ATOM 700 C CA . ASP A 1 90 ? 0.074 -16.342 -6.478 1.00 83.44 90 ASP A CA 1
ATOM 701 C C . ASP A 1 90 ? -1.384 -16.100 -6.065 1.00 83.44 90 ASP A C 1
ATOM 703 O O . ASP A 1 90 ? -1.818 -14.964 -5.864 1.00 83.44 90 ASP A O 1
ATOM 707 N N . SER A 1 91 ? -2.164 -17.177 -5.979 1.00 85.06 91 SER A N 1
ATOM 708 C CA . SER A 1 91 ? -3.555 -17.142 -5.504 1.00 85.06 91 SER A CA 1
ATOM 709 C C . SER A 1 91 ? -3.622 -17.572 -4.040 1.00 85.06 91 SER A C 1
ATOM 711 O O . SER A 1 91 ? -2.761 -18.315 -3.577 1.00 85.06 91 SER A O 1
ATOM 713 N N . ASP A 1 92 ? -4.650 -17.120 -3.319 1.00 85.88 92 ASP A N 1
ATOM 714 C CA . ASP A 1 92 ? -4.900 -17.491 -1.915 1.00 85.88 92 ASP A CA 1
ATOM 715 C C . ASP A 1 92 ? -3.741 -17.167 -0.949 1.00 85.88 92 ASP A C 1
ATOM 717 O O . ASP A 1 92 ? -3.534 -17.843 0.060 1.00 85.88 92 ASP A O 1
ATOM 721 N N . VAL A 1 93 ? -2.990 -16.104 -1.249 1.00 86.31 93 VAL A N 1
ATOM 722 C CA . VAL A 1 93 ? -1.908 -15.598 -0.395 1.00 86.31 93 VAL A CA 1
ATOM 723 C C . VAL A 1 93 ? -2.495 -15.005 0.888 1.00 86.31 93 VAL A C 1
ATOM 725 O O . VAL A 1 93 ? -3.451 -14.226 0.841 1.00 86.31 93 VAL A O 1
ATOM 728 N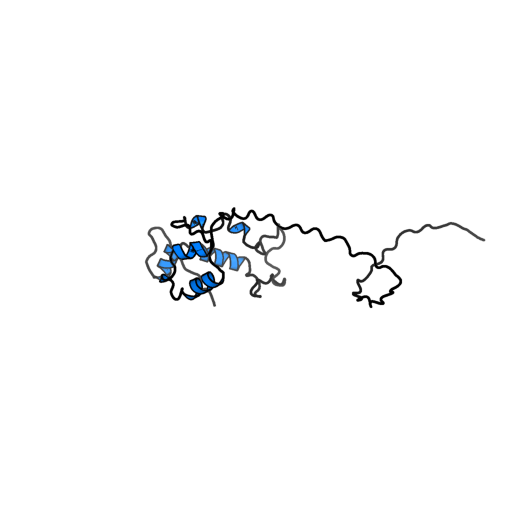 N . ASP A 1 94 ? -1.916 -15.348 2.046 1.00 88.12 94 ASP A N 1
ATOM 729 C CA . ASP A 1 94 ? -2.269 -14.699 3.313 1.00 88.12 94 ASP A CA 1
ATOM 730 C C . ASP A 1 94 ? -2.003 -13.193 3.181 1.00 88.12 94 ASP A C 1
ATOM 732 O O . ASP A 1 94 ? -0.909 -12.774 2.804 1.00 88.12 94 ASP A O 1
ATOM 736 N N . VAL A 1 95 ? -2.990 -12.366 3.530 1.00 83.25 95 VAL A N 1
ATOM 737 C CA . VAL A 1 95 ? -2.902 -10.898 3.496 1.00 83.25 95 VAL A CA 1
ATOM 738 C C . VAL A 1 95 ? -1.634 -10.389 4.191 1.00 83.25 95 VAL A C 1
ATOM 740 O O . VAL A 1 95 ? -1.048 -9.400 3.761 1.00 83.25 95 VAL A O 1
ATOM 743 N N . ARG A 1 96 ? -1.156 -11.083 5.230 1.00 81.94 96 ARG A N 1
ATOM 744 C CA . ARG A 1 96 ? 0.081 -10.735 5.950 1.00 81.94 96 ARG A CA 1
ATOM 745 C C . ARG A 1 96 ? 1.346 -10.846 5.097 1.00 81.94 96 ARG A C 1
ATOM 747 O O . ARG A 1 96 ? 2.313 -10.156 5.387 1.00 81.94 96 ARG A O 1
ATOM 754 N N . GLN A 1 97 ? 1.345 -11.701 4.078 1.00 82.81 97 GLN A N 1
ATOM 755 C CA . GLN A 1 97 ? 2.456 -11.892 3.141 1.00 82.81 97 GLN A CA 1
ATOM 756 C C . GLN A 1 97 ? 2.403 -10.916 1.958 1.00 82.81 97 GLN A C 1
ATOM 758 O O . GLN A 1 97 ? 3.401 -10.756 1.262 1.00 82.81 97 GLN A O 1
ATOM 763 N N . MET A 1 98 ? 1.267 -10.241 1.735 1.00 80.81 98 MET A N 1
ATOM 764 C CA . MET A 1 98 ? 1.142 -9.217 0.688 1.00 80.81 98 MET A CA 1
ATOM 765 C C . MET A 1 98 ? 1.891 -7.923 1.033 1.00 80.81 98 MET A C 1
ATOM 767 O O . MET A 1 98 ? 2.167 -7.118 0.145 1.00 80.81 98 MET A O 1
ATOM 771 N N . PHE A 1 99 ? 2.206 -7.709 2.312 1.00 78.69 99 PHE A N 1
ATOM 772 C CA . PHE A 1 99 ? 2.951 -6.548 2.785 1.00 78.69 99 PHE A CA 1
ATOM 773 C C . PHE A 1 99 ? 4.387 -6.944 3.150 1.00 78.69 99 PHE A C 1
ATOM 775 O O .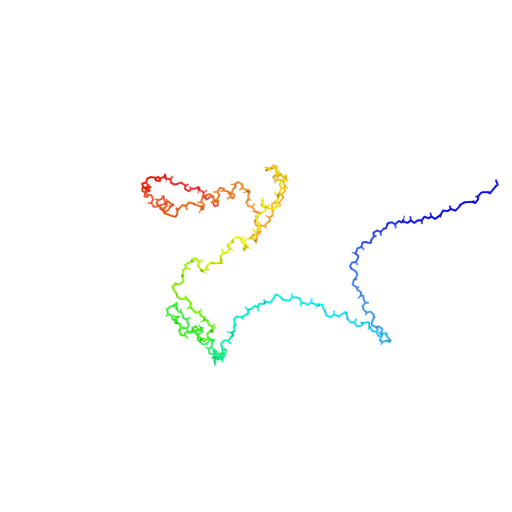 PHE A 1 99 ? 4.612 -8.062 3.620 1.00 78.69 99 PHE A O 1
ATOM 782 N N . PRO A 1 100 ? 5.369 -6.040 2.978 1.00 76.56 100 PRO A N 1
ATOM 783 C CA . PRO A 1 100 ? 6.717 -6.256 3.487 1.00 76.56 100 PRO A CA 1
ATOM 784 C C . PRO A 1 100 ? 6.691 -6.616 4.978 1.00 76.56 100 PRO A C 1
ATOM 786 O O . PRO A 1 100 ? 5.958 -6.003 5.753 1.00 76.56 100 PRO A O 1
ATOM 789 N N . ALA A 1 101 ? 7.511 -7.592 5.379 1.00 70.62 101 ALA A N 1
ATOM 790 C CA . ALA A 1 101 ? 7.547 -8.096 6.755 1.00 70.62 101 ALA A CA 1
ATOM 791 C C . ALA A 1 101 ? 7.906 -7.015 7.794 1.00 70.62 101 ALA A C 1
ATOM 793 O O . ALA A 1 101 ? 7.526 -7.138 8.958 1.00 70.62 101 ALA A O 1
ATOM 794 N N . ASP A 1 102 ? 8.609 -5.962 7.369 1.00 69.12 102 ASP A N 1
ATOM 795 C CA . ASP A 1 102 ? 8.926 -4.796 8.187 1.00 69.12 102 ASP A CA 1
ATOM 796 C C . ASP A 1 102 ? 8.342 -3.517 7.559 1.00 69.12 102 ASP A C 1
ATOM 798 O O . ASP A 1 102 ? 8.977 -2.885 6.709 1.00 69.12 102 ASP A O 1
ATOM 802 N N . PRO A 1 103 ? 7.120 -3.116 7.946 1.00 62.31 103 PRO A N 1
ATOM 803 C CA . PRO A 1 103 ? 6.547 -1.861 7.483 1.00 62.31 103 PRO A CA 1
ATOM 804 C C . PRO A 1 103 ? 7.284 -0.642 8.062 1.00 62.31 103 PRO A C 1
ATOM 806 O O . PRO A 1 103 ? 7.285 0.408 7.422 1.00 62.31 103 PRO A O 1
ATOM 809 N N . ALA A 1 104 ? 7.936 -0.768 9.225 1.00 61.53 104 ALA A N 1
ATOM 810 C CA . ALA A 1 104 ? 8.590 0.345 9.910 1.00 61.53 104 ALA A CA 1
ATOM 811 C C . ALA A 1 104 ? 9.913 0.741 9.240 1.00 61.53 104 ALA A C 1
ATOM 813 O O . ALA A 1 104 ? 10.194 1.929 9.124 1.00 61.53 104 ALA A O 1
ATOM 814 N N . GLY A 1 105 ? 10.678 -0.224 8.720 1.00 62.66 105 GLY A N 1
ATOM 815 C CA . GLY A 1 105 ? 11.936 0.041 8.011 1.00 62.66 105 GLY A CA 1
ATOM 816 C C . GLY A 1 105 ? 11.786 0.809 6.689 1.00 62.66 105 GLY A C 1
ATOM 817 O O . GL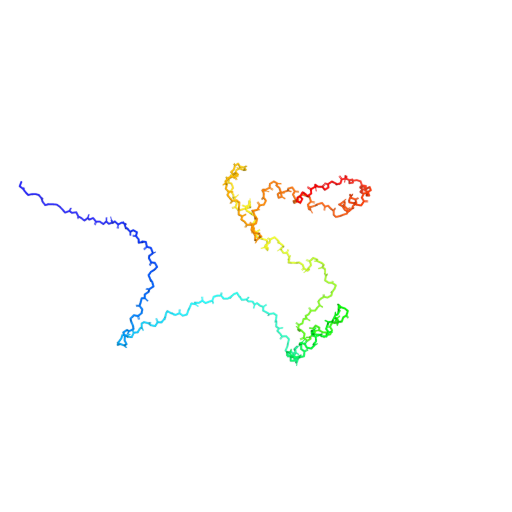Y A 1 105 ? 12.757 1.372 6.190 1.00 62.66 105 GLY A O 1
ATOM 818 N N . SER A 1 106 ? 10.578 0.842 6.113 1.00 66.44 106 SER A N 1
ATOM 819 C CA . SER A 1 106 ? 10.287 1.557 4.858 1.00 66.44 106 SER A CA 1
ATOM 820 C C . SER A 1 106 ? 9.787 2.990 5.051 1.00 66.44 106 SER A C 1
ATOM 822 O O . SER A 1 106 ? 9.750 3.762 4.088 1.00 66.44 106 SER A O 1
ATOM 824 N N . LEU A 1 107 ? 9.371 3.347 6.269 1.00 71.69 107 LEU A N 1
ATOM 825 C CA . LEU A 1 107 ? 8.839 4.671 6.554 1.00 71.69 107 LEU A CA 1
ATOM 826 C C . LEU A 1 107 ? 9.994 5.638 6.837 1.00 71.69 107 LEU A C 1
ATOM 828 O O . LEU A 1 107 ? 10.940 5.272 7.536 1.00 71.69 107 LEU A O 1
ATOM 832 N N . PRO A 1 108 ? 9.940 6.874 6.310 1.00 72.25 108 PRO A N 1
ATOM 833 C CA . PRO A 1 108 ? 10.909 7.884 6.694 1.00 72.25 108 PRO A CA 1
ATOM 834 C C . PRO A 1 108 ? 10.787 8.152 8.204 1.00 72.25 108 PRO A C 1
ATOM 836 O O . PRO A 1 108 ? 9.659 8.188 8.713 1.00 72.25 108 PRO A O 1
ATOM 839 N N . PRO A 1 109 ? 11.913 8.347 8.911 1.00 77.56 109 PRO A N 1
ATOM 840 C CA . PRO A 1 109 ? 11.897 8.658 10.336 1.00 77.56 109 PRO A CA 1
ATOM 841 C C . PRO A 1 109 ? 11.082 9.927 10.589 1.00 77.56 109 PRO A C 1
ATOM 843 O O . PRO A 1 109 ? 11.118 10.880 9.800 1.00 77.56 109 PRO A O 1
ATOM 846 N N . LEU A 1 110 ? 10.308 9.940 11.675 1.00 82.00 110 LEU A N 1
ATOM 847 C CA . LEU A 1 110 ? 9.529 11.123 12.016 1.00 82.00 110 LEU A CA 1
ATOM 848 C C . LEU A 1 110 ? 10.468 12.231 12.522 1.00 82.00 110 LEU A C 1
ATOM 850 O O . LEU A 1 110 ? 11.432 11.940 13.230 1.00 82.00 110 LEU A O 1
ATOM 854 N N . PRO A 1 111 ? 10.166 13.518 12.261 1.00 80.19 111 PRO A N 1
ATOM 855 C CA . PRO A 1 111 ? 11.039 14.624 12.668 1.00 80.19 111 PRO A CA 1
ATOM 856 C C . PRO A 1 111 ? 11.332 14.701 14.175 1.00 80.19 111 PRO A C 1
ATOM 858 O O . PRO A 1 111 ? 12.303 15.325 14.579 1.00 80.19 111 PRO A O 1
ATOM 861 N N . TRP A 1 112 ? 10.477 14.104 15.011 1.00 75.94 112 TRP A N 1
ATOM 862 C CA . TRP A 1 112 ? 10.612 14.065 16.472 1.00 75.94 112 TRP A CA 1
ATOM 863 C C . TRP A 1 112 ? 11.188 12.743 17.008 1.00 75.94 112 TRP A C 1
ATOM 865 O O . TRP A 1 112 ? 11.243 12.564 18.223 1.00 75.94 112 TRP A O 1
ATOM 875 N N . GLU A 1 113 ? 11.573 11.804 16.139 1.00 73.56 113 GLU A N 1
ATOM 876 C CA . GLU A 1 113 ? 12.235 10.542 16.514 1.00 73.56 113 GLU A CA 1
ATOM 877 C C . GLU A 1 113 ? 13.769 10.635 16.442 1.00 73.56 113 GLU A C 1
ATOM 879 O O . GLU A 1 113 ? 14.455 9.834 17.073 1.00 73.56 113 GLU A O 1
ATOM 884 N N . GLU A 1 114 ? 14.317 11.620 15.718 1.00 64.38 114 GLU A N 1
ATOM 885 C CA . GLU A 1 114 ? 15.764 11.774 15.493 1.00 64.38 114 GLU A CA 1
ATOM 886 C C . GLU A 1 114 ? 16.517 12.542 16.600 1.00 64.38 114 GLU A C 1
ATOM 888 O O . GLU A 1 114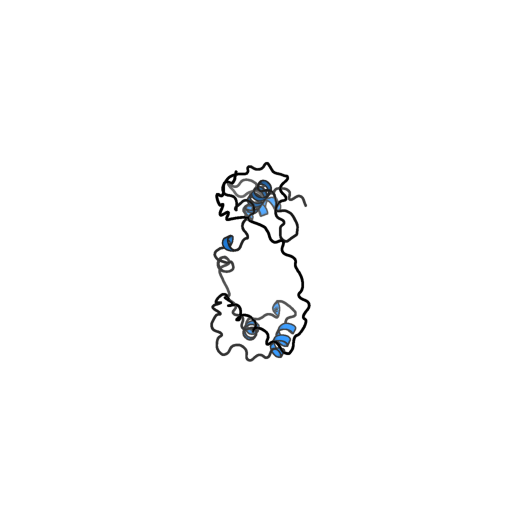 ? 17.746 12.592 16.569 1.00 64.38 114 GLU A O 1
ATOM 893 N N . GLU A 1 115 ? 15.833 13.109 17.602 1.00 56.38 115 GLU A N 1
ATOM 894 C CA . GLU A 1 115 ? 16.490 13.855 18.689 1.00 56.38 115 GLU A CA 1
ATOM 895 C C . GLU A 1 115 ? 16.528 13.056 20.009 1.00 56.38 115 GLU A C 1
ATOM 897 O O . GLU A 1 115 ? 15.513 12.960 20.708 1.00 56.38 115 GLU A O 1
ATOM 902 N N . PRO A 1 116 ? 17.690 12.499 20.413 1.00 46.72 116 PRO A N 1
ATOM 903 C CA . PRO A 1 116 ? 17.910 12.085 21.789 1.00 46.72 116 PRO A CA 1
ATOM 904 C C . PRO A 1 116 ? 18.198 13.333 22.631 1.00 46.72 116 PRO A C 1
ATOM 906 O O . PRO A 1 116 ? 19.247 13.946 22.479 1.00 46.72 116 PRO A O 1
ATOM 909 N N . ASP A 1 117 ? 17.267 13.658 23.528 1.00 50.34 117 ASP A N 1
ATOM 910 C CA . ASP A 1 117 ? 17.365 14.657 24.598 1.00 50.34 117 ASP A CA 1
ATOM 911 C C . ASP A 1 117 ? 17.697 16.110 24.177 1.00 50.34 117 ASP A C 1
ATOM 913 O O . ASP A 1 117 ? 18.715 16.417 23.570 1.00 50.34 117 ASP A O 1
ATOM 917 N N . ILE A 1 118 ? 16.883 17.047 24.686 1.00 47.53 118 ILE A N 1
ATOM 918 C CA . ILE A 1 118 ? 16.994 18.518 24.578 1.00 47.53 118 ILE A CA 1
ATOM 919 C C . ILE A 1 118 ? 16.242 19.126 23.380 1.00 47.53 118 ILE A C 1
ATOM 921 O O . ILE A 1 118 ? 16.846 19.608 22.429 1.00 47.53 118 ILE A O 1
ATOM 925 N N . LYS A 1 119 ? 14.914 19.228 23.518 1.00 46.00 119 LYS A N 1
ATOM 926 C CA . LYS A 1 119 ? 14.139 20.482 23.391 1.00 46.00 119 LYS A CA 1
ATOM 927 C C . LYS A 1 119 ? 12.667 20.182 23.652 1.00 46.00 119 LYS A C 1
ATOM 929 O O . LYS A 1 119 ? 11.940 19.646 22.821 1.00 46.00 119 LYS A O 1
ATOM 934 N N . SER A 1 120 ? 12.231 20.513 24.859 1.00 46.03 120 SER A N 1
ATOM 935 C CA . SER A 1 120 ? 10.815 20.605 25.188 1.00 46.03 120 SER A CA 1
ATOM 936 C C . SER A 1 120 ? 10.142 21.606 24.244 1.00 46.03 120 SER A C 1
ATOM 938 O O . SER A 1 120 ? 10.644 22.711 24.085 1.00 46.03 120 SER A O 1
ATOM 940 N N . ALA A 1 121 ? 9.052 21.156 23.626 1.00 50.25 121 ALA A N 1
ATOM 941 C CA . ALA A 1 121 ? 7.877 21.800 23.016 1.00 50.25 121 ALA A CA 1
ATOM 942 C C . ALA A 1 121 ? 7.660 23.344 22.996 1.00 50.25 121 ALA A C 1
ATOM 944 O O . ALA A 1 121 ? 6.507 23.755 22.909 1.00 50.25 121 ALA A O 1
ATOM 945 N N . GLU A 1 122 ? 8.672 24.212 23.043 1.00 50.31 122 GLU A N 1
ATOM 946 C CA . GLU A 1 122 ? 8.460 25.667 23.194 1.00 50.31 122 GLU A CA 1
ATOM 947 C C . GLU A 1 122 ? 9.029 26.546 22.065 1.00 50.31 122 GLU A C 1
ATOM 949 O O . GLU A 1 122 ? 8.730 27.737 22.028 1.00 50.31 122 GLU A O 1
ATOM 954 N N . ASP A 1 123 ? 9.741 25.994 21.079 1.00 50.31 123 ASP A N 1
ATOM 955 C CA . ASP A 1 123 ? 10.194 26.772 19.914 1.00 50.31 123 ASP A CA 1
ATOM 956 C C . ASP A 1 123 ? 9.195 26.652 18.745 1.00 50.31 123 ASP A C 1
ATOM 958 O O . ASP A 1 123 ? 9.442 25.961 17.755 1.00 50.31 123 ASP A O 1
ATOM 962 N N . GLU A 1 124 ? 8.055 27.347 18.829 1.00 53.94 124 GLU A N 1
ATOM 963 C CA . GLU A 1 124 ? 7.105 27.476 17.702 1.00 53.94 124 GLU A CA 1
ATOM 964 C C . GLU A 1 124 ? 7.695 28.222 16.479 1.00 53.94 124 GLU A C 1
ATOM 966 O O . GLU A 1 124 ? 7.095 28.212 15.403 1.00 53.94 124 GLU A O 1
ATOM 971 N N . ASP A 1 125 ? 8.885 28.820 16.619 1.00 51.69 125 ASP A N 1
ATOM 972 C CA . ASP A 1 125 ? 9.552 29.655 15.607 1.00 51.69 125 ASP A CA 1
ATOM 973 C C . ASP A 1 125 ? 10.581 28.914 14.729 1.00 51.69 125 ASP A C 1
ATOM 975 O O . ASP A 1 125 ? 11.122 29.490 13.780 1.00 51.69 125 ASP A O 1
ATOM 979 N N . GLN A 1 126 ? 10.858 27.630 14.985 1.00 59.03 126 GLN A N 1
ATOM 980 C CA . GLN A 1 126 ? 11.668 26.827 14.063 1.00 59.03 126 GLN A CA 1
ATOM 981 C C . GLN A 1 126 ? 10.772 26.250 12.963 1.00 59.03 126 GLN A C 1
ATOM 983 O O . GLN A 1 126 ? 9.839 25.485 13.218 1.00 59.03 126 GLN A O 1
ATOM 988 N N . ALA A 1 127 ? 11.042 26.637 11.712 1.00 65.56 127 ALA A N 1
ATOM 989 C CA . ALA A 1 127 ? 10.289 26.174 10.553 1.00 65.56 127 ALA A CA 1
ATOM 990 C C . ALA A 1 127 ? 10.324 24.638 10.476 1.00 65.56 127 ALA A C 1
ATOM 992 O O . ALA A 1 127 ? 11.359 24.041 10.181 1.00 65.56 127 ALA A O 1
ATOM 993 N N . ARG A 1 128 ? 9.179 24.003 10.758 1.00 74.12 128 ARG A N 1
ATOM 994 C CA . ARG A 1 128 ? 9.019 22.546 10.689 1.00 74.12 128 ARG A CA 1
ATOM 995 C C . ARG A 1 128 ? 9.410 22.042 9.297 1.00 74.12 128 ARG A C 1
ATOM 997 O O . ARG A 1 128 ? 9.042 22.697 8.314 1.00 74.12 128 ARG A O 1
ATOM 1004 N N . PRO A 1 129 ? 10.087 20.880 9.193 1.00 82.31 129 PRO A N 1
ATOM 1005 C CA . PRO A 1 129 ? 10.373 20.271 7.905 1.00 82.31 129 PRO A CA 1
ATOM 1006 C C . PRO A 1 129 ? 9.104 20.186 7.056 1.00 82.31 129 PRO A C 1
ATOM 1008 O O . PRO A 1 129 ? 8.004 19.941 7.568 1.00 82.31 129 PRO A O 1
ATOM 1011 N N . LEU A 1 130 ? 9.251 20.426 5.758 1.00 84.12 130 LEU A N 1
ATOM 1012 C CA . LEU A 1 130 ? 8.150 20.284 4.819 1.00 84.12 130 LEU A CA 1
ATOM 1013 C C . LEU A 1 130 ? 8.034 18.820 4.399 1.00 84.12 130 LEU A C 1
ATOM 1015 O O . LEU A 1 130 ? 9.026 18.143 4.133 1.00 84.12 130 LEU A O 1
ATOM 1019 N N . MET A 1 131 ? 6.801 18.342 4.330 1.00 83.12 131 MET A N 1
ATOM 1020 C CA . MET A 1 131 ? 6.447 17.073 3.715 1.00 83.12 131 MET A CA 1
ATOM 1021 C C . MET A 1 131 ? 6.537 17.189 2.182 1.00 83.12 131 MET A C 1
ATOM 1023 O O . MET A 1 131 ? 6.617 18.282 1.618 1.00 83.12 131 MET A O 1
ATOM 1027 N N . SER A 1 132 ? 6.461 16.057 1.478 1.00 80.06 132 SER A N 1
ATOM 1028 C CA . SER A 1 132 ? 6.516 16.000 0.005 1.00 80.06 132 SER A CA 1
ATOM 1029 C C . SER A 1 132 ? 5.398 16.780 -0.704 1.00 80.06 132 SER A C 1
ATOM 1031 O O . SER A 1 132 ? 5.547 17.159 -1.862 1.00 80.06 132 SER A O 1
ATOM 1033 N N . ASN A 1 133 ? 4.288 17.051 -0.014 1.00 84.81 133 ASN A N 1
ATOM 1034 C CA . ASN A 1 133 ? 3.180 17.879 -0.497 1.00 84.81 133 ASN A CA 1
ATOM 1035 C C . ASN A 1 133 ? 3.407 19.395 -0.294 1.00 84.81 133 ASN A C 1
ATOM 1037 O O . ASN A 1 133 ? 2.515 20.184 -0.597 1.00 84.81 133 ASN A O 1
ATOM 1041 N N . GLY A 1 134 ? 4.562 19.806 0.239 1.00 85.19 134 GLY A N 1
ATOM 1042 C CA . GLY A 1 134 ? 4.897 21.202 0.523 1.00 85.19 134 GLY A CA 1
ATOM 1043 C C . GLY A 1 134 ? 4.269 21.770 1.800 1.00 85.19 134 GLY A C 1
ATOM 1044 O O . GLY A 1 134 ? 4.472 22.948 2.089 1.00 85.19 134 GLY A O 1
ATOM 1045 N N . LEU A 1 135 ? 3.525 20.970 2.572 1.00 85.94 135 LEU A N 1
ATOM 1046 C CA . LEU A 1 135 ? 2.980 21.371 3.871 1.00 85.94 135 LEU A CA 1
ATOM 1047 C C . LEU A 1 135 ? 3.960 21.028 5.002 1.00 85.94 135 LEU A C 1
ATOM 1049 O O . LEU A 1 135 ? 4.658 20.019 4.914 1.00 85.94 135 LEU A O 1
ATOM 1053 N N . PRO A 1 136 ? 4.018 21.823 6.083 1.00 86.88 136 PRO A N 1
ATOM 1054 C CA . PRO A 1 136 ? 4.835 21.485 7.243 1.00 86.88 136 PRO A CA 1
ATOM 1055 C C . PRO A 1 136 ? 4.305 20.229 7.939 1.00 86.88 136 PRO A C 1
ATOM 1057 O O . PRO A 1 136 ? 3.091 20.007 7.996 1.00 86.88 136 PRO A O 1
ATOM 1060 N N . TYR A 1 137 ? 5.208 19.447 8.534 1.00 85.38 137 TYR A N 1
ATOM 1061 C CA . TYR A 1 137 ? 4.817 18.324 9.388 1.00 85.38 137 TYR A CA 1
ATOM 1062 C C . TYR A 1 137 ? 3.850 18.775 10.505 1.00 85.38 137 TYR A C 1
ATOM 1064 O O . TYR A 1 137 ? 3.978 19.887 11.042 1.00 85.38 137 TYR A O 1
ATOM 1072 N N . PRO A 1 138 ? 2.863 17.944 10.888 1.00 85.88 138 PRO A N 1
ATOM 1073 C CA . PRO A 1 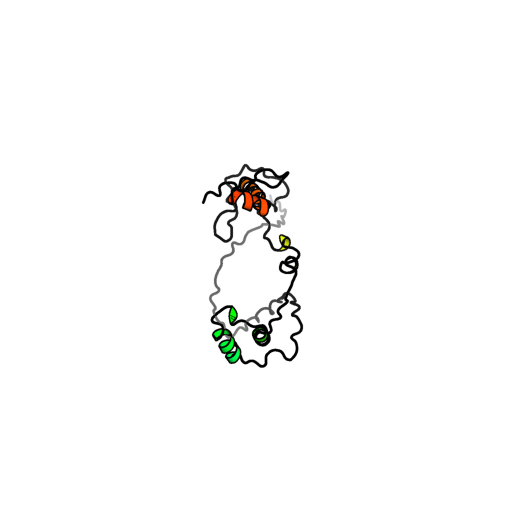138 ? 2.010 18.234 12.037 1.00 85.88 138 PRO A CA 1
ATOM 1074 C C . PRO A 1 138 ? 2.845 18.313 13.329 1.00 85.88 138 PRO A C 1
ATOM 1076 O O . PRO A 1 138 ? 3.894 17.679 13.416 1.00 85.88 138 PRO A O 1
ATOM 1079 N N . PRO A 1 139 ? 2.403 19.076 14.346 1.00 86.75 139 PRO A N 1
ATOM 1080 C CA . PRO A 1 139 ? 3.042 19.030 15.657 1.00 86.75 139 PRO A CA 1
ATOM 1081 C C . PRO A 1 139 ? 2.856 17.641 16.283 1.00 86.75 139 PRO A C 1
ATOM 1083 O O . PRO A 1 139 ? 1.863 16.962 15.997 1.00 86.75 139 PRO A O 1
ATOM 1086 N N . ARG A 1 140 ? 3.783 17.244 17.166 1.00 84.81 140 ARG A N 1
ATOM 1087 C CA . ARG A 1 140 ? 3.796 15.918 17.806 1.00 84.81 140 ARG A CA 1
ATOM 1088 C C . ARG A 1 140 ? 2.456 15.574 18.457 1.00 84.81 140 ARG A C 1
ATOM 1090 O O . ARG A 1 140 ? 1.911 14.510 18.194 1.00 84.81 140 ARG A O 1
ATOM 1097 N N . ASP A 1 141 ? 1.872 16.497 19.212 1.00 86.75 141 ASP A N 1
ATOM 1098 C CA . ASP A 1 141 ? 0.605 16.257 19.917 1.00 86.75 141 ASP A CA 1
ATOM 1099 C C . ASP A 1 141 ? -0.557 15.978 18.957 1.00 86.75 141 ASP A C 1
ATOM 1101 O O . ASP A 1 141 ? -1.387 15.095 19.192 1.00 86.75 141 ASP A O 1
ATOM 1105 N N . ARG A 1 142 ? -0.601 16.698 17.828 1.00 86.81 142 ARG A N 1
ATOM 1106 C CA . ARG A 1 142 ? -1.606 16.464 16.786 1.00 86.81 142 ARG A CA 1
ATOM 1107 C C . ARG A 1 142 ? -1.381 15.115 16.115 1.00 86.81 142 ARG A C 1
ATOM 1109 O O . ARG A 1 142 ? -2.354 14.420 15.841 1.00 86.81 142 ARG A O 1
ATOM 1116 N N . PHE A 1 143 ? -0.128 14.749 15.852 1.00 86.81 143 PHE A N 1
ATOM 1117 C CA . PHE A 1 143 ? 0.202 13.437 15.310 1.00 86.81 143 PHE A CA 1
ATOM 1118 C C . PHE A 1 143 ? -0.244 12.314 16.251 1.00 86.81 143 PHE A C 1
ATOM 1120 O O . PHE A 1 143 ? -0.946 11.415 15.803 1.00 86.81 143 PHE A O 1
ATOM 1127 N N . GLU A 1 144 ? 0.083 12.390 17.543 1.00 88.44 144 GLU A N 1
ATOM 1128 C CA . GLU A 1 144 ? -0.299 11.362 18.521 1.00 88.44 144 GLU A CA 1
ATOM 1129 C C . GLU A 1 144 ? -1.819 11.273 18.693 1.00 88.44 144 GLU A C 1
ATOM 1131 O O . GLU A 1 144 ? -2.367 10.179 18.807 1.00 88.44 144 GLU A O 1
ATOM 1136 N N . THR A 1 145 ? -2.521 12.408 18.628 1.00 89.06 145 THR A N 1
ATOM 1137 C CA . THR A 1 145 ? -3.991 12.430 18.641 1.00 89.06 145 THR A CA 1
ATOM 1138 C C . THR A 1 145 ? -4.564 11.687 17.432 1.00 89.06 145 THR A C 1
ATOM 1140 O O . THR A 1 145 ? -5.375 10.780 17.597 1.00 89.06 145 THR A O 1
ATOM 1143 N N . ILE A 1 146 ? -4.101 12.012 16.220 1.00 86.94 146 ILE A N 1
ATOM 1144 C CA . ILE A 1 146 ? -4.560 11.354 14.985 1.00 86.94 146 ILE A CA 1
ATOM 1145 C C . ILE A 1 146 ? -4.180 9.869 14.992 1.00 86.94 146 ILE A C 1
ATOM 1147 O O . ILE A 1 146 ? -4.965 9.022 14.577 1.00 86.94 146 ILE A O 1
ATOM 1151 N N . ARG A 1 147 ? -2.991 9.525 15.493 1.00 86.81 147 ARG A N 1
ATOM 1152 C CA . ARG A 1 147 ? -2.541 8.139 15.643 1.00 86.81 147 ARG A CA 1
ATOM 1153 C C . ARG A 1 147 ? -3.456 7.358 16.583 1.00 86.81 147 ARG A C 1
ATOM 1155 O O . ARG A 1 147 ? -3.833 6.235 16.256 1.00 86.81 147 ARG A O 1
ATOM 1162 N N . ALA A 1 148 ? -3.826 7.945 17.720 1.00 88.44 148 ALA A N 1
ATOM 1163 C 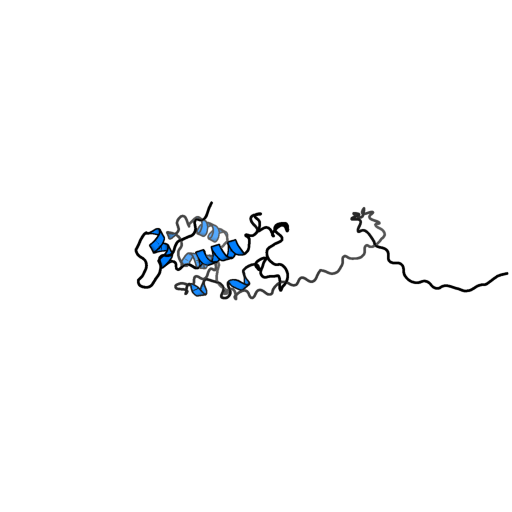CA . ALA A 1 148 ? -4.757 7.339 18.664 1.00 88.44 148 ALA A CA 1
ATOM 1164 C C . ALA A 1 148 ? -6.143 7.131 18.029 1.00 88.44 148 ALA A C 1
ATOM 1166 O O . ALA A 1 148 ? -6.715 6.052 18.168 1.00 88.44 148 ALA A O 1
ATOM 1167 N N . GLU A 1 149 ? -6.648 8.107 17.272 1.00 87.00 149 GLU A N 1
ATOM 1168 C CA . GLU A 1 149 ? -7.911 7.991 16.530 1.00 87.00 149 GLU A CA 1
ATOM 1169 C C . GLU A 1 149 ? -7.858 6.893 15.453 1.00 87.00 149 GLU A C 1
ATOM 1171 O O . GLU A 1 149 ? -8.761 6.067 15.359 1.00 87.00 149 GLU A O 1
ATOM 1176 N N . LEU A 1 150 ? -6.779 6.817 14.673 1.00 86.94 150 LEU A N 1
ATOM 1177 C CA . LEU A 1 150 ? -6.609 5.786 13.642 1.00 86.94 150 LEU A CA 1
ATOM 1178 C C . LEU A 1 150 ? -6.415 4.378 14.221 1.00 86.94 150 LEU A C 1
ATOM 1180 O O . LEU A 1 150 ? -6.635 3.393 13.520 1.00 86.94 150 LEU A O 1
ATOM 1184 N N . SER A 1 151 ? -6.003 4.273 15.486 1.00 87.31 151 SER A N 1
ATOM 1185 C CA . SER A 1 151 ? -5.813 2.994 16.182 1.00 87.31 151 SER A CA 1
ATOM 1186 C C . SER A 1 151 ? -7.102 2.388 16.755 1.00 87.31 151 SER A C 1
ATOM 1188 O O . SER A 1 151 ? -7.058 1.321 17.369 1.00 87.31 151 SER A O 1
ATOM 1190 N N . LEU A 1 152 ? -8.248 3.051 16.567 1.00 87.88 152 LEU A N 1
ATOM 1191 C CA . LEU A 1 152 ? -9.555 2.551 16.991 1.00 87.88 152 LEU A CA 1
ATOM 1192 C C . LEU A 1 152 ? -9.957 1.286 16.206 1.00 87.88 152 LEU A C 1
ATOM 1194 O O . LEU A 1 152 ? -9.711 1.175 15.005 1.00 87.88 152 LEU A O 1
ATOM 1198 N N . ASP A 1 153 ? -10.604 0.330 16.887 1.00 88.81 153 ASP A N 1
ATOM 1199 C CA . ASP A 1 153 ? -11.069 -0.919 16.265 1.00 88.81 153 ASP A CA 1
ATOM 1200 C C . ASP A 1 153 ? -12.120 -0.612 15.187 1.00 88.81 153 ASP A C 1
ATOM 1202 O O . ASP A 1 153 ? -13.093 0.104 15.438 1.00 88.81 153 ASP A O 1
ATOM 1206 N N . SER A 1 154 ? -11.937 -1.180 13.993 1.00 87.62 154 SER A N 1
ATOM 1207 C CA . SER A 1 154 ? -12.804 -0.941 12.835 1.00 87.62 154 SER A CA 1
ATOM 1208 C C . SER A 1 154 ? -14.264 -1.329 13.097 1.00 87.62 154 SER A C 1
ATOM 1210 O O . SER A 1 154 ? -15.175 -0.715 12.545 1.00 87.62 154 SER A O 1
ATOM 1212 N N . ASP A 1 155 ? -14.512 -2.343 13.936 1.00 88.25 155 ASP A N 1
ATOM 1213 C CA . ASP A 1 155 ? -15.883 -2.721 14.313 1.00 88.25 155 ASP A CA 1
ATOM 1214 C C . ASP A 1 155 ? -16.532 -1.663 15.216 1.00 88.25 155 ASP A C 1
ATOM 1216 O O . ASP A 1 155 ? -17.710 -1.341 15.053 1.00 88.25 155 ASP A O 1
ATOM 1220 N N . ASP A 1 156 ? -15.763 -1.084 16.139 1.00 87.06 156 ASP A N 1
ATOM 1221 C CA . ASP A 1 156 ? -16.273 -0.085 17.076 1.00 87.06 156 ASP A CA 1
ATOM 1222 C C . ASP A 1 156 ? -16.518 1.258 16.368 1.00 87.06 156 ASP A C 1
ATOM 1224 O O . ASP A 1 156 ? -17.556 1.887 16.600 1.00 87.06 156 ASP A O 1
ATOM 1228 N N . THR A 1 157 ? -15.631 1.664 15.449 1.00 86.75 157 THR A N 1
ATOM 1229 C CA . THR A 1 157 ? -15.827 2.856 14.604 1.00 86.75 157 THR A CA 1
ATOM 1230 C C . THR A 1 157 ? -17.028 2.691 13.679 1.00 86.75 157 THR A C 1
ATOM 1232 O O . THR A 1 157 ? -17.901 3.561 13.636 1.00 86.75 157 THR A O 1
ATOM 1235 N N . PHE A 1 158 ? -17.159 1.536 13.013 1.00 88.44 158 PHE A N 1
ATOM 1236 C CA . PHE A 1 158 ? -18.319 1.249 12.171 1.00 88.44 158 PHE A CA 1
ATOM 1237 C C . PHE A 1 158 ? -19.628 1.343 12.956 1.00 88.44 158 PHE A C 1
ATOM 1239 O O . PHE A 1 158 ? -20.590 1.951 12.485 1.00 88.44 158 PHE A O 1
ATOM 1246 N N . ARG A 1 159 ? -19.679 0.772 14.166 1.00 90.69 159 ARG A N 1
ATOM 1247 C CA . ARG A 1 159 ? -20.879 0.828 15.012 1.00 90.69 159 ARG A CA 1
ATOM 1248 C C . ARG A 1 159 ? -21.211 2.251 15.428 1.00 90.69 159 ARG A C 1
ATOM 1250 O O . ARG A 1 159 ? -22.389 2.600 15.403 1.00 90.69 159 ARG A O 1
ATOM 1257 N N . GLU A 1 160 ? -20.220 3.080 15.738 1.00 88.62 160 GLU A N 1
ATOM 1258 C CA . GLU A 1 160 ? -20.464 4.488 16.050 1.00 88.62 160 GLU A CA 1
ATOM 1259 C C . GLU A 1 160 ? -21.045 5.247 14.849 1.00 88.62 160 GLU A C 1
ATOM 1261 O O . GLU A 1 160 ? -22.084 5.906 14.973 1.00 88.62 160 GLU A O 1
ATOM 1266 N N . VAL A 1 161 ? -20.433 5.103 13.669 1.00 86.44 161 VAL A N 1
ATOM 1267 C CA . VAL A 1 161 ? -20.875 5.768 12.430 1.00 86.44 161 VAL A CA 1
ATOM 1268 C C . VAL A 1 161 ? -22.270 5.290 12.014 1.00 86.44 161 VAL A C 1
ATOM 1270 O O . VAL A 1 161 ? -23.132 6.098 11.658 1.00 86.44 161 VAL A O 1
ATOM 1273 N N . ALA A 1 162 ? -22.535 3.987 12.131 1.00 89.94 162 ALA A N 1
ATOM 1274 C CA . ALA A 1 162 ? -23.839 3.379 11.876 1.00 89.94 162 ALA A CA 1
ATOM 1275 C C . ALA A 1 162 ? -24.862 3.620 13.004 1.00 89.94 162 ALA A C 1
ATOM 1277 O O . ALA A 1 162 ? -26.018 3.211 12.878 1.00 89.94 162 ALA A O 1
ATOM 1278 N N . ARG A 1 163 ? -24.467 4.296 14.095 1.00 89.62 163 ARG A N 1
ATOM 1279 C CA . ARG A 1 163 ? -25.290 4.568 15.289 1.00 89.62 163 ARG A CA 1
ATOM 1280 C C . ARG A 1 163 ? -25.848 3.302 15.946 1.00 89.62 163 ARG A C 1
ATOM 1282 O O . ARG A 1 163 ? -26.936 3.315 16.525 1.00 89.62 163 ARG A O 1
ATOM 1289 N N . LEU A 1 164 ? -25.105 2.210 15.848 1.00 90.06 164 LEU A N 1
ATOM 1290 C CA . LEU A 1 164 ? -25.399 0.944 16.496 1.00 90.06 164 LEU A CA 1
ATOM 1291 C C . LEU A 1 164 ? -24.940 0.982 17.963 1.00 90.06 164 LEU A C 1
ATOM 1293 O O . LEU A 1 164 ? -24.010 1.714 18.308 1.00 90.06 164 LEU A O 1
ATOM 1297 N N . PRO A 1 165 ? -25.572 0.199 18.857 1.00 88.50 165 PRO A N 1
ATOM 1298 C CA . PRO A 1 165 ? -25.108 0.097 20.235 1.00 88.50 165 PRO A CA 1
ATOM 1299 C C . PRO A 1 165 ? -23.673 -0.455 20.270 1.00 88.50 165 PRO A C 1
ATOM 1301 O O . PRO A 1 165 ? -23.347 -1.292 19.425 1.00 88.50 165 PRO A O 1
ATOM 1304 N N . PRO A 1 166 ? -22.825 -0.063 21.236 1.00 87.94 166 PRO A N 1
ATOM 1305 C CA . PRO A 1 166 ? -21.491 -0.647 21.409 1.00 87.94 166 PRO A CA 1
ATOM 1306 C C . PRO A 1 166 ? -21.537 -2.170 21.620 1.00 87.94 166 PRO A C 1
ATOM 1308 O O . PRO A 1 166 ? -22.577 -2.719 21.998 1.00 87.94 166 PRO A O 1
ATOM 1311 N N . ARG A 1 167 ? -20.422 -2.873 21.372 1.00 83.75 167 ARG A N 1
ATOM 1312 C CA . ARG A 1 167 ? -20.294 -4.288 21.768 1.00 83.75 167 ARG A CA 1
ATOM 1313 C C . ARG A 1 167 ? -20.376 -4.428 23.287 1.00 83.75 167 ARG A C 1
ATOM 1315 O O . ARG A 1 167 ? -19.978 -3.531 24.027 1.00 83.75 167 ARG A O 1
ATOM 1322 N N . GLU A 1 168 ? -20.868 -5.574 23.746 1.00 80.25 168 GLU A N 1
ATOM 1323 C CA . GLU A 1 168 ? -20.914 -5.895 25.173 1.00 80.25 168 GLU A CA 1
ATOM 1324 C C . GLU A 1 168 ? -19.512 -5.771 25.789 1.00 80.25 168 GLU A C 1
ATOM 1326 O O . GLU A 1 168 ? -18.541 -6.323 25.273 1.00 80.25 168 GLU A O 1
ATOM 1331 N N . GLY A 1 169 ? -19.396 -4.986 26.863 1.00 82.44 169 GLY A N 1
ATOM 1332 C CA . GLY A 1 169 ? -18.123 -4.715 27.536 1.00 82.44 169 GLY A CA 1
ATOM 1333 C C . GLY A 1 169 ? -17.232 -3.653 26.879 1.00 82.44 169 GLY A C 1
ATOM 1334 O O . GLY A 1 169 ? -16.187 -3.336 27.443 1.00 82.44 169 GLY A O 1
ATOM 1335 N N . ARG A 1 170 ? -17.627 -3.068 25.739 1.00 78.69 170 ARG A N 1
ATOM 1336 C CA . ARG A 1 170 ? -16.887 -1.978 25.084 1.00 78.69 170 ARG A CA 1
ATOM 1337 C C . ARG A 1 170 ? -17.577 -0.631 25.282 1.00 78.69 170 ARG A C 1
ATOM 1339 O O . ARG A 1 170 ? -18.805 -0.530 25.273 1.00 78.69 170 ARG A O 1
ATOM 1346 N N . SER A 1 171 ? -16.781 0.416 25.485 1.00 79.06 171 SER A N 1
ATOM 1347 C CA . SER A 1 171 ? -17.280 1.788 25.560 1.00 79.06 171 SER A CA 1
ATOM 1348 C C . SER A 1 171 ? -17.584 2.328 24.163 1.00 79.06 171 SER A C 1
ATOM 1350 O O . SER A 1 171 ? -17.069 1.857 23.153 1.00 79.06 171 SER A O 1
ATOM 1352 N N . ARG A 1 172 ? -18.459 3.332 24.104 1.00 78.62 172 ARG A N 1
ATOM 1353 C CA . ARG A 1 172 ? -18.780 4.024 22.859 1.00 78.62 172 ARG A CA 1
ATOM 1354 C C . ARG A 1 172 ? -17.580 4.865 22.423 1.00 78.62 172 ARG A C 1
ATOM 1356 O O . ARG A 1 172 ? -17.221 5.819 23.115 1.00 78.62 172 ARG A O 1
ATOM 1363 N N . VAL A 1 173 ? -16.986 4.508 21.293 1.00 78.81 173 VAL A N 1
ATOM 1364 C CA . VAL A 1 173 ? -15.915 5.277 20.658 1.00 78.81 173 VAL A CA 1
ATOM 1365 C C . VAL A 1 173 ? -16.512 6.556 20.075 1.00 78.81 173 VAL A C 1
ATOM 1367 O O . VAL A 1 173 ? -17.601 6.530 19.514 1.00 78.81 173 VAL A O 1
ATOM 1370 N N . ARG A 1 174 ? -15.834 7.692 20.245 1.00 71.56 174 ARG A N 1
ATOM 1371 C CA . ARG A 1 174 ? -16.189 8.948 19.575 1.00 71.56 174 ARG A CA 1
ATOM 1372 C C . ARG A 1 174 ? -15.033 9.313 18.668 1.00 71.56 174 ARG A C 1
ATOM 1374 O O . ARG A 1 174 ? -13.937 9.544 19.167 1.00 71.56 174 ARG A O 1
ATOM 1381 N N . GLU A 1 175 ? -15.279 9.376 17.370 1.00 65.12 175 GLU A N 1
ATOM 1382 C CA . GLU A 1 175 ? -14.299 9.940 16.449 1.00 65.12 175 GLU A CA 1
ATOM 1383 C C . GLU A 1 175 ? -14.217 11.457 16.667 1.00 65.12 175 GLU A C 1
ATOM 1385 O O . GLU A 1 175 ? -15.238 12.144 16.819 1.00 65.12 175 GLU A O 1
ATOM 1390 N N . GLY A 1 176 ? -12.993 11.980 16.730 1.00 59.50 176 GLY A N 1
ATOM 1391 C CA . GLY A 1 176 ? -12.740 13.412 16.708 1.00 59.50 176 GLY A CA 1
ATOM 1392 C C . GLY A 1 176 ? -13.175 14.002 15.369 1.00 59.50 176 GLY A C 1
ATOM 1393 O O . GLY A 1 176 ? -13.086 13.377 14.314 1.00 59.50 176 GLY A O 1
ATOM 1394 N N . ARG A 1 177 ? -13.694 15.232 15.389 1.00 52.00 177 ARG A N 1
ATOM 1395 C CA . ARG A 1 177 ? -14.062 15.943 14.162 1.00 52.00 177 ARG A CA 1
ATOM 1396 C C . ARG A 1 177 ? -12.782 16.276 13.397 1.00 52.00 177 ARG A C 1
ATOM 1398 O O . ARG A 1 177 ? -12.095 17.225 13.768 1.00 52.00 177 ARG A O 1
ATOM 1405 N N . ILE A 1 178 ? -12.509 15.563 12.307 1.00 48.69 178 ILE A N 1
ATOM 1406 C CA . ILE A 1 178 ? -11.525 15.995 11.311 1.00 48.69 178 ILE A CA 1
ATOM 1407 C C . ILE A 1 178 ? -12.054 17.317 10.733 1.00 48.69 178 ILE A C 1
ATOM 1409 O O . ILE A 1 178 ? -13.025 17.339 9.976 1.00 48.69 178 ILE A O 1
ATOM 1413 N N . GLN A 1 179 ? -11.495 18.442 11.182 1.00 35.03 179 GLN A N 1
ATOM 1414 C CA . GLN A 1 179 ? -11.750 19.738 10.560 1.00 35.03 179 GLN A CA 1
ATOM 1415 C C . GLN A 1 179 ? -11.006 19.749 9.223 1.00 35.03 179 GLN A C 1
ATOM 1417 O O . GLN A 1 179 ? -9.779 19.641 9.203 1.00 35.03 179 GLN A O 1
ATOM 1422 N N . ALA A 1 180 ? -11.781 19.788 8.139 1.00 35.66 180 ALA A N 1
ATOM 1423 C CA . ALA A 1 180 ? -11.301 20.020 6.782 1.00 35.66 180 ALA A CA 1
ATOM 1424 C C . ALA A 1 180 ? -10.880 21.482 6.592 1.00 35.66 180 ALA A C 1
ATOM 1426 O O . ALA A 1 180 ? -11.532 22.357 7.213 1.00 35.66 180 ALA A O 1
#

Sequence (180 aa):
MWRRVPLIVNHDINANPCSLALPSASSEPEKERTPPADATPLDFPAYTLPDAVPDDSDSTLRDLFIQLASIKRPQDISIDRFKSLNLHVDSDVDVRQMFPADPAGSLPPLPWEEEPDIKSAEDEDQARPLMSNGLPYPPRDRFETIRAELSLDSDDTFREVARLPPREGRSRVREGRIQA

Radius of gyration: 33.31 Å; chains: 1; bounding box: 100×71×59 Å

pLDDT: mean 71.65, std 17.13, range [30.06, 92.75]

Organism: NCBI:txid412755

Secondary structure (DSSP, 8-state):
--------------------PPP-----TTSPPPPPPPPPPP------PPPPPTTS----HHHHHHHHHH--SGGG--THHHHHTT-----S--GGGSS-S-SGGGSPPPTTTS--S---S--TTS-PPBPTTSPBPPPHHHHHHHHHHHTS-HHHHHHHHTTPPPPTT-----------

Foldseek 3Di:
DDDDDDDDDDDDDDDDDDDPDDDDDPDPVVDDDDDPDDDDDDDDPDDPDPPDDPPQAPDDPVNLVVLVVQCPDPVSDDPVSVSNVVDDDDPPDDPCVVDDVDPPVPDDDDPVRPDDDDDPDDCPPPQADADPVRHHDDPPVVVVVVVVLVPDDPVLVVCLVVVHDGPVPDDRDDRDDPDD